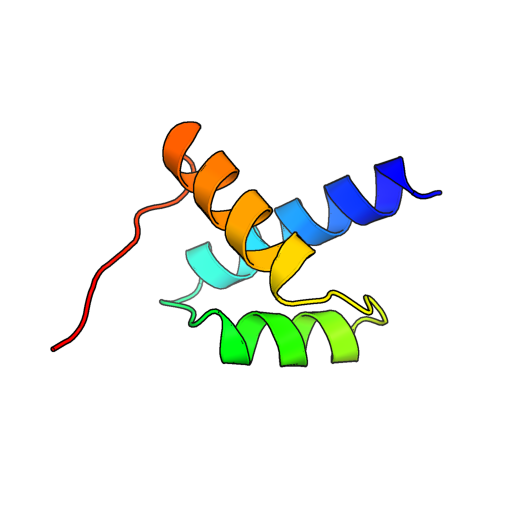Protein AF-A0A9X2YGJ9-F1 (afdb_monomer_lite)

Radius of gyration: 11.21 Å; chains: 1; bounding box: 23×21×38 Å

Organism: NCBI:txid318424

pLDDT: mean 93.22, std 4.92, range [66.38, 98.12]

Secondary structure (DSSP, 8-state):
-HHHHHHHHHHHHHHHHHHS---HHHHHHHHHHTT----HHHHHHHHHHHHHTTS-------

Foldseek 3Di:
DVVVLLVVLLVVVLVVVVVHPDDLVRSCVVCVVVVDNDDPVRSVVSVVVCVVVVSDDDDDDD

InterPro domains:
  IPR005149 Transcription regulator PadR, N-terminal [PF03551] (13-61)
  IPR036388 Winged helix-like DNA-binding domain superfamily [G3DSA:1.10.10.10] (1-62)
  IPR036390 Winged helix DNA-binding domain superfamily [SSF46785] (2-60)

Structure (mmCIF, N/CA/C/O backbone):
data_AF-A0A9X2YGJ9-F1
#
_entry.id   AF-A0A9X2YGJ9-F1
#
loop_
_atom_site.group_PDB
_atom_site.id
_atom_site.type_symbol
_atom_site.label_atom_id
_atom_site.label_alt_id
_atom_site.label_comp_id
_atom_site.label_asym_id
_atom_site.label_entity_id
_atom_site.label_seq_id
_atom_site.pdbx_PDB_ins_code
_atom_site.Cartn_x
_atom_site.Cartn_y
_atom_site.Cartn_z
_atom_site.occupancy
_atom_site.B_iso_or_equiv
_atom_site.auth_seq_id
_atom_site.auth_comp_id
_atom_site.auth_asym_id
_atom_site.auth_atom_id
_atom_site.pdbx_PDB_model_num
ATOM 1 N N . MET A 1 1 ? 5.960 1.597 -18.205 1.00 83.88 1 MET A N 1
ATOM 2 C CA . MET A 1 1 ? 6.284 0.661 -17.100 1.00 83.88 1 MET A CA 1
ATOM 3 C C . MET A 1 1 ? 6.046 1.255 -15.709 1.00 83.88 1 MET A C 1
ATOM 5 O O . MET A 1 1 ? 5.293 0.666 -14.951 1.00 83.88 1 MET A O 1
ATOM 9 N N . ARG A 1 2 ? 6.602 2.430 -15.363 1.00 86.00 2 ARG A N 1
ATOM 10 C CA . ARG A 1 2 ? 6.439 3.022 -14.012 1.00 86.00 2 ARG A CA 1
ATOM 11 C C . ARG A 1 2 ? 4.982 3.290 -13.604 1.00 86.00 2 ARG A C 1
ATOM 13 O O . ARG A 1 2 ? 4.619 3.077 -12.457 1.00 86.00 2 ARG A O 1
ATOM 20 N N . GLU A 1 3 ? 4.143 3.753 -14.529 1.00 90.94 3 GLU A N 1
ATOM 21 C CA . GLU A 1 3 ? 2.706 3.966 -14.275 1.00 90.94 3 GLU A CA 1
ATOM 22 C C . GLU A 1 3 ? 1.971 2.670 -13.956 1.00 90.94 3 GLU A C 1
ATOM 24 O O . GLU A 1 3 ? 1.212 2.618 -12.993 1.00 90.94 3 GLU A O 1
ATOM 29 N N . PHE A 1 4 ? 2.269 1.616 -14.716 1.00 92.69 4 PHE A N 1
ATOM 30 C CA . PHE A 1 4 ? 1.722 0.286 -14.487 1.00 92.69 4 PHE A CA 1
ATOM 31 C C . PHE A 1 4 ? 2.107 -0.242 -13.102 1.00 92.69 4 PHE A C 1
ATOM 33 O O . PHE A 1 4 ? 1.232 -0.652 -12.351 1.00 92.69 4 PHE A O 1
ATOM 40 N N . GLN A 1 5 ? 3.384 -0.133 -12.716 1.00 91.44 5 GLN A N 1
ATOM 41 C CA . GLN A 1 5 ? 3.840 -0.521 -11.376 1.00 91.44 5 GLN A CA 1
ATOM 42 C C . GLN A 1 5 ? 3.097 0.243 -10.273 1.00 91.44 5 GLN A C 1
ATOM 44 O O . GLN A 1 5 ? 2.640 -0.361 -9.310 1.00 91.44 5 GLN A O 1
ATOM 49 N N . ARG A 1 6 ? 2.898 1.560 -10.427 1.00 91.75 6 ARG A N 1
ATOM 50 C CA . ARG A 1 6 ? 2.119 2.353 -9.459 1.00 91.75 6 ARG A CA 1
ATOM 51 C C . ARG A 1 6 ? 0.659 1.911 -9.363 1.00 91.75 6 ARG A C 1
ATOM 53 O O . ARG A 1 6 ? 0.081 1.987 -8.282 1.00 91.75 6 ARG A O 1
ATOM 60 N N . GLY A 1 7 ? 0.050 1.514 -10.478 1.00 94.75 7 GLY A N 1
ATOM 61 C CA . GLY A 1 7 ? -1.301 0.953 -10.492 1.00 94.75 7 GLY A CA 1
ATOM 62 C C . GLY A 1 7 ? -1.354 -0.406 -9.796 1.00 94.75 7 GLY A C 1
ATOM 63 O O . GLY A 1 7 ? -2.176 -0.605 -8.906 1.00 94.75 7 GLY A O 1
ATOM 64 N N . ALA A 1 8 ? -0.424 -1.297 -10.139 1.00 95.25 8 ALA A N 1
ATOM 65 C CA . ALA A 1 8 ? -0.330 -2.637 -9.573 1.00 95.25 8 ALA A CA 1
ATOM 66 C C . ALA A 1 8 ? -0.109 -2.609 -8.054 1.00 95.25 8 ALA A C 1
ATOM 68 O O . ALA A 1 8 ? -0.806 -3.308 -7.330 1.00 95.25 8 ALA A O 1
ATOM 69 N N . VAL A 1 9 ? 0.777 -1.739 -7.561 1.00 95.19 9 VAL A N 1
ATOM 70 C CA . VAL A 1 9 ? 1.019 -1.547 -6.122 1.00 95.19 9 VAL A CA 1
ATOM 71 C C . VAL A 1 9 ? -0.253 -1.111 -5.398 1.00 95.19 9 VAL A C 1
ATOM 73 O O . VAL A 1 9 ? -0.594 -1.687 -4.370 1.00 95.19 9 VAL A O 1
ATOM 76 N N . ARG A 1 10 ? -0.986 -0.122 -5.933 1.00 96.19 10 ARG A N 1
ATOM 77 C CA . ARG A 1 10 ? -2.254 0.322 -5.328 1.00 96.19 10 ARG A CA 1
ATOM 78 C C . ARG A 1 10 ? -3.280 -0.804 -5.281 1.00 96.19 10 ARG A C 1
ATOM 80 O O . ARG A 1 10 ? -3.893 -1.008 -4.241 1.00 96.19 10 ARG A O 1
ATOM 87 N N . LEU A 1 11 ? -3.436 -1.539 -6.383 1.00 96.44 11 LEU A N 1
ATOM 88 C CA . LEU A 1 11 ? -4.340 -2.685 -6.445 1.00 96.44 11 LEU A CA 1
ATOM 89 C C . LEU A 1 11 ? -3.968 -3.744 -5.398 1.00 96.44 11 LEU A C 1
ATOM 91 O O . LEU A 1 11 ? -4.848 -4.264 -4.723 1.00 96.44 11 LEU A O 1
ATOM 95 N N . HIS A 1 12 ? -2.676 -4.026 -5.236 1.00 95.88 12 HIS A N 1
ATOM 96 C CA . HIS A 1 12 ? -2.180 -5.015 -4.284 1.00 95.88 12 HIS A CA 1
ATOM 97 C C . HIS A 1 12 ? -2.437 -4.600 -2.829 1.00 95.88 12 HIS A C 1
ATOM 99 O O . HIS A 1 12 ? -2.900 -5.409 -2.031 1.00 95.88 12 HIS A O 1
ATOM 105 N N . ILE A 1 13 ? -2.205 -3.324 -2.498 1.00 96.44 13 ILE A N 1
ATOM 106 C CA . ILE A 1 13 ? -2.518 -2.764 -1.175 1.00 96.44 13 ILE A CA 1
ATOM 107 C C . ILE A 1 13 ? -4.011 -2.922 -0.869 1.00 96.44 13 ILE A C 1
ATOM 109 O O . ILE A 1 13 ? -4.364 -3.424 0.193 1.00 96.44 13 ILE A O 1
ATOM 113 N N . LEU A 1 14 ? -4.882 -2.511 -1.797 1.00 97.19 14 LEU A N 1
ATOM 114 C CA . LEU A 1 14 ? -6.333 -2.583 -1.605 1.00 97.19 14 LEU A CA 1
ATOM 115 C C . LEU A 1 14 ? -6.828 -4.026 -1.494 1.00 97.19 14 LEU A C 1
ATOM 117 O O . LEU A 1 14 ? -7.697 -4.307 -0.678 1.00 97.19 14 LEU A O 1
ATOM 121 N N . HIS A 1 15 ? -6.266 -4.937 -2.290 1.00 96.62 15 HIS A N 1
ATOM 122 C CA . HIS A 1 15 ? -6.590 -6.355 -2.215 1.00 96.62 15 HIS A CA 1
ATOM 123 C C . HIS A 1 15 ? -6.326 -6.914 -0.814 1.00 96.62 15 HIS A C 1
ATOM 125 O O . HIS A 1 15 ? -7.231 -7.488 -0.218 1.00 96.62 15 HIS A O 1
ATOM 131 N N . HIS A 1 16 ? -5.126 -6.700 -0.269 1.00 95.75 16 HIS A N 1
ATOM 132 C CA . HIS A 1 16 ? -4.774 -7.228 1.051 1.00 95.75 16 HIS A CA 1
ATOM 133 C C . HIS A 1 16 ? -5.537 -6.543 2.181 1.00 95.75 16 HIS A C 1
ATOM 135 O O . HIS A 1 16 ? -6.054 -7.225 3.059 1.00 95.75 16 HIS A O 1
ATOM 141 N N . ALA A 1 17 ? -5.702 -5.219 2.115 1.00 95.94 17 ALA A N 1
ATOM 142 C CA . ALA A 1 17 ? -6.482 -4.472 3.103 1.00 95.94 17 ALA A CA 1
ATOM 143 C C . ALA A 1 17 ? -7.975 -4.861 3.127 1.00 95.94 17 ALA A C 1
ATOM 145 O O . ALA A 1 17 ? -8.648 -4.650 4.133 1.00 95.94 17 ALA A O 1
ATOM 146 N N . ALA A 1 18 ? -8.506 -5.412 2.029 1.00 95.50 18 ALA A N 1
ATOM 147 C CA . ALA A 1 18 ? -9.872 -5.931 1.970 1.00 95.50 18 ALA A CA 1
ATOM 148 C C . ALA A 1 18 ? -10.011 -7.341 2.570 1.00 95.50 18 ALA A C 1
ATOM 150 O O . ALA A 1 18 ?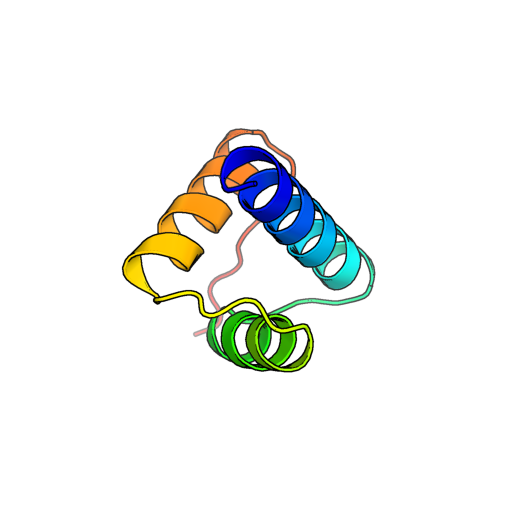 -11.120 -7.738 2.924 1.00 95.50 18 ALA A O 1
ATOM 151 N N . VAL A 1 19 ? -8.916 -8.101 2.662 1.00 93.31 19 VAL A N 1
ATOM 152 C CA . VAL A 1 19 ? -8.902 -9.440 3.269 1.00 93.31 19 VAL A CA 1
ATOM 153 C C . VAL A 1 19 ? -8.747 -9.330 4.784 1.00 93.31 19 VAL A C 1
ATOM 155 O O . VAL A 1 19 ? -9.517 -9.946 5.519 1.00 93.31 19 VAL A O 1
ATOM 158 N N . GLU A 1 20 ? -7.790 -8.528 5.254 1.00 90.25 20 GLU A N 1
ATOM 159 C CA . GLU A 1 20 ? -7.534 -8.315 6.679 1.00 90.25 20 GLU A CA 1
ATOM 160 C C . GLU A 1 20 ? -6.841 -6.973 6.963 1.00 90.25 20 GLU A C 1
ATOM 162 O O . GLU A 1 20 ? -6.399 -6.262 6.059 1.00 90.25 20 GLU A O 1
ATOM 167 N N . GLY A 1 21 ? -6.750 -6.607 8.245 1.00 89.50 21 GLY A N 1
ATOM 168 C CA . GLY A 1 21 ? -5.991 -5.433 8.669 1.00 89.50 21 GLY A CA 1
ATOM 169 C C . GLY A 1 21 ? -4.503 -5.613 8.366 1.00 89.50 21 GLY A C 1
ATOM 170 O O . GLY A 1 21 ? -3.889 -6.577 8.811 1.00 89.50 21 GLY A O 1
ATOM 171 N N . VAL A 1 22 ? -3.915 -4.666 7.634 1.00 92.19 22 VAL A N 1
ATOM 172 C CA . VAL A 1 22 ? -2.509 -4.720 7.212 1.00 92.19 22 VAL A CA 1
ATOM 173 C C . VAL A 1 22 ? -1.659 -3.661 7.909 1.00 92.19 22 VAL A C 1
ATOM 175 O O . VAL A 1 22 ? -2.108 -2.548 8.185 1.00 92.19 22 VAL A O 1
ATOM 178 N N . HIS A 1 23 ? -0.385 -3.981 8.138 1.00 92.56 23 H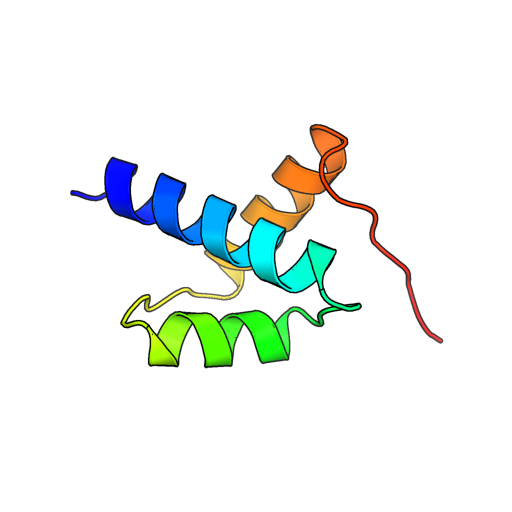IS A N 1
ATOM 179 C CA . HIS A 1 23 ? 0.611 -3.038 8.648 1.00 92.56 23 HIS A CA 1
ATOM 180 C C . HIS A 1 23 ? 1.590 -2.620 7.544 1.00 92.56 23 HIS A C 1
ATOM 182 O O . HIS A 1 23 ? 1.949 -3.419 6.680 1.00 92.56 23 HIS A O 1
ATOM 188 N N . GLY A 1 24 ? 2.075 -1.374 7.586 1.00 89.62 24 GLY A N 1
ATOM 189 C CA . GLY A 1 24 ? 2.988 -0.838 6.564 1.00 89.62 24 GLY A CA 1
ATOM 190 C C . GLY A 1 24 ? 4.292 -1.635 6.406 1.00 89.62 24 GLY A C 1
ATOM 191 O O . GLY A 1 24 ? 4.785 -1.794 5.290 1.00 89.62 24 GLY A O 1
ATOM 192 N N . ALA A 1 25 ? 4.823 -2.189 7.501 1.00 91.12 25 ALA A N 1
ATOM 193 C CA . ALA A 1 25 ? 5.991 -3.072 7.457 1.00 91.12 25 ALA A CA 1
ATOM 194 C C . ALA A 1 25 ? 5.695 -4.357 6.667 1.00 91.12 25 ALA A C 1
ATOM 196 O O . ALA A 1 25 ? 6.411 -4.674 5.721 1.00 91.12 25 ALA A O 1
ATOM 197 N N . TRP A 1 26 ? 4.578 -5.021 6.979 1.00 94.19 26 TRP A N 1
ATOM 198 C CA . TRP A 1 26 ? 4.141 -6.227 6.276 1.00 94.19 26 TRP A CA 1
ATOM 199 C C . TRP A 1 26 ? 3.885 -5.963 4.785 1.00 94.19 26 TRP A C 1
ATOM 201 O O . TRP A 1 26 ? 4.353 -6.714 3.936 1.00 94.19 26 TRP A O 1
ATOM 211 N N . LEU A 1 27 ? 3.234 -4.843 4.444 1.00 95.19 27 LEU A N 1
ATOM 212 C CA . LEU A 1 27 ? 3.018 -4.449 3.047 1.00 95.19 27 LEU A CA 1
ATOM 213 C C . LEU A 1 27 ? 4.331 -4.274 2.276 1.00 95.19 27 LEU A C 1
ATOM 215 O O . LEU A 1 27 ? 4.380 -4.580 1.088 1.00 95.19 27 LEU A O 1
ATOM 219 N N . THR A 1 28 ? 5.386 -3.780 2.929 1.00 94.06 28 THR A N 1
ATOM 220 C CA . THR A 1 28 ? 6.706 -3.619 2.300 1.00 94.06 28 THR A CA 1
ATOM 221 C C . THR A 1 28 ? 7.300 -4.978 1.935 1.00 94.06 28 THR A C 1
ATOM 223 O O . THR A 1 28 ? 7.745 -5.172 0.805 1.00 94.06 28 THR A O 1
ATOM 226 N N . GLU A 1 29 ? 7.264 -5.928 2.869 1.00 93.81 29 GLU A N 1
ATOM 227 C CA . GLU A 1 29 ? 7.760 -7.289 2.654 1.00 93.81 29 GLU A CA 1
ATOM 228 C C . GLU A 1 29 ? 6.944 -8.020 1.584 1.00 93.81 29 GLU A C 1
ATOM 230 O O . GLU A 1 29 ? 7.513 -8.621 0.671 1.00 93.81 29 GLU A O 1
ATOM 235 N N . GLU A 1 30 ? 5.616 -7.921 1.641 1.00 94.81 30 GLU A N 1
ATOM 236 C CA . GLU A 1 30 ? 4.734 -8.585 0.685 1.00 94.81 30 GLU A CA 1
ATOM 237 C C . GLU A 1 30 ? 4.921 -8.025 -0.730 1.00 94.81 30 GLU A C 1
ATOM 239 O O . GLU A 1 30 ? 5.120 -8.783 -1.677 1.00 94.81 30 GLU A O 1
ATOM 244 N N . LEU A 1 31 ? 4.971 -6.701 -0.896 1.00 94.62 31 LEU A N 1
ATOM 245 C CA . LEU A 1 31 ? 5.245 -6.080 -2.196 1.00 94.62 31 LEU A CA 1
ATOM 246 C C . LEU A 1 31 ? 6.618 -6.492 -2.756 1.00 94.62 31 LEU A C 1
ATOM 248 O O . LEU A 1 31 ? 6.722 -6.780 -3.952 1.00 94.62 31 LEU A O 1
ATOM 252 N N . ALA A 1 32 ? 7.645 -6.597 -1.907 1.00 94.12 32 ALA A N 1
ATOM 253 C CA . ALA A 1 32 ? 8.969 -7.064 -2.313 1.00 94.12 32 ALA A CA 1
ATOM 254 C C . ALA A 1 32 ? 8.950 -8.525 -2.799 1.00 94.12 32 ALA A C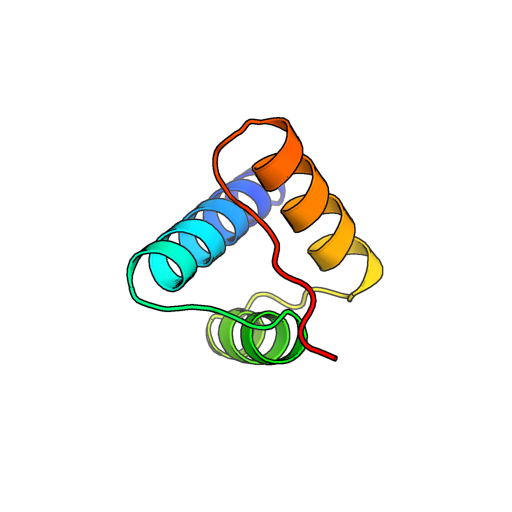 1
ATOM 256 O O . ALA A 1 32 ? 9.599 -8.840 -3.801 1.00 94.12 32 ALA A O 1
ATOM 257 N N . ARG A 1 33 ? 8.154 -9.406 -2.171 1.00 94.88 33 ARG A N 1
ATOM 258 C CA . ARG A 1 33 ? 7.956 -10.798 -2.633 1.00 94.88 33 ARG A CA 1
ATOM 259 C C . ARG A 1 33 ? 7.348 -10.878 -4.035 1.00 94.88 33 ARG A C 1
ATOM 261 O O . ARG A 1 33 ? 7.637 -11.827 -4.760 1.00 94.88 33 ARG A O 1
ATOM 268 N N . HIS A 1 34 ? 6.572 -9.871 -4.439 1.00 92.38 34 HIS A N 1
ATOM 269 C CA . HIS A 1 34 ? 6.007 -9.741 -5.791 1.00 92.38 34 HIS A CA 1
ATOM 270 C C . HIS A 1 34 ? 6.891 -8.929 -6.755 1.00 92.38 34 HIS A C 1
ATOM 272 O O . HIS A 1 34 ? 6.461 -8.593 -7.859 1.00 92.38 34 HIS A O 1
ATOM 278 N N . GLY A 1 35 ? 8.135 -8.623 -6.369 1.00 91.81 35 GLY A N 1
ATOM 279 C CA . GLY A 1 35 ? 9.115 -7.930 -7.211 1.00 91.81 35 GLY A CA 1
ATOM 280 C C . GLY A 1 35 ? 8.973 -6.405 -7.235 1.00 91.81 35 GLY A C 1
ATOM 281 O O . GLY A 1 35 ? 9.576 -5.749 -8.089 1.00 91.81 35 GLY A O 1
ATOM 282 N N . TYR A 1 36 ? 8.193 -5.825 -6.319 1.00 91.44 36 TYR A N 1
ATOM 283 C CA . TYR A 1 36 ? 8.075 -4.378 -6.158 1.00 91.44 36 TYR A CA 1
ATOM 284 C C . TYR A 1 36 ? 9.002 -3.893 -5.043 1.00 91.44 36 TYR A C 1
ATOM 286 O O . TYR A 1 36 ? 8.653 -3.940 -3.866 1.00 91.44 36 TYR A O 1
ATOM 294 N N . ASP A 1 37 ? 10.172 -3.378 -5.419 1.00 88.00 37 ASP A N 1
ATOM 295 C CA . ASP A 1 37 ? 11.054 -2.682 -4.480 1.00 88.00 37 ASP A CA 1
ATOM 296 C C . ASP A 1 37 ? 10.491 -1.283 -4.181 1.00 88.00 37 ASP A C 1
ATOM 298 O O . ASP A 1 37 ? 10.534 -0.372 -5.018 1.00 88.00 37 ASP A O 1
ATOM 302 N N . ILE A 1 38 ? 9.877 -1.138 -3.006 1.00 90.31 38 ILE A N 1
ATOM 303 C CA . ILE A 1 38 ? 9.241 0.093 -2.546 1.00 90.31 38 ILE A CA 1
ATOM 304 C C . ILE A 1 38 ? 9.866 0.543 -1.236 1.00 90.31 38 ILE A C 1
ATOM 306 O O . ILE A 1 38 ? 9.868 -0.162 -0.231 1.00 90.31 38 ILE A O 1
ATOM 310 N N . SER A 1 39 ? 10.329 1.790 -1.232 1.00 91.50 39 SER A N 1
ATOM 311 C CA . SER A 1 39 ? 10.803 2.435 -0.018 1.00 91.50 39 SER A CA 1
ATOM 312 C C . SER A 1 39 ? 9.635 2.904 0.861 1.00 91.50 39 SER A C 1
ATOM 314 O O . SER A 1 39 ? 8.572 3.271 0.340 1.00 91.50 39 SER A O 1
ATOM 316 N N . PRO A 1 40 ? 9.847 3.042 2.183 1.00 90.62 40 PRO A N 1
ATOM 317 C CA . PRO A 1 40 ? 8.895 3.701 3.078 1.00 90.62 40 PRO A CA 1
ATOM 318 C C . PRO A 1 40 ? 8.445 5.081 2.571 1.00 90.62 40 PRO A C 1
ATOM 320 O O . PRO A 1 40 ? 7.259 5.406 2.603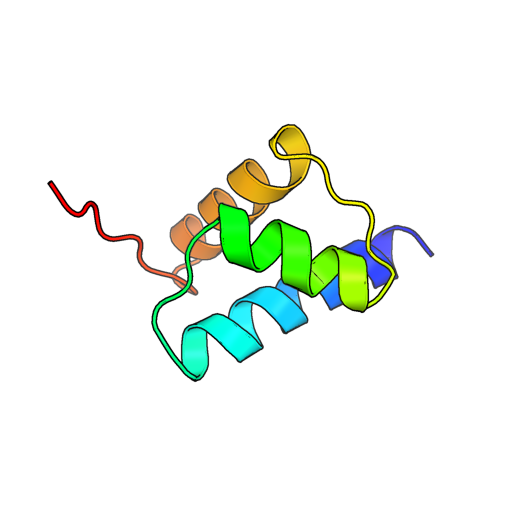 1.00 90.62 40 PRO A O 1
ATOM 323 N N . GLY A 1 41 ? 9.373 5.862 2.002 1.00 94.38 41 GLY A N 1
ATOM 324 C CA . GLY A 1 41 ? 9.090 7.178 1.417 1.00 94.38 41 GLY A CA 1
ATOM 325 C C . GLY A 1 41 ? 8.167 7.149 0.191 1.00 94.38 41 GLY A C 1
ATOM 326 O O . GLY A 1 41 ? 7.662 8.190 -0.212 1.00 94.38 41 GLY A O 1
ATOM 327 N N . THR A 1 42 ? 7.915 5.974 -0.392 1.00 92.88 42 THR A N 1
ATOM 328 C CA . THR A 1 42 ? 6.937 5.775 -1.474 1.00 92.88 42 THR A CA 1
ATOM 329 C C . THR A 1 42 ? 5.654 5.125 -0.961 1.00 92.88 42 THR A C 1
ATOM 331 O O . THR A 1 42 ? 4.555 5.501 -1.390 1.00 92.88 42 THR A O 1
ATOM 334 N N . LEU A 1 43 ? 5.781 4.171 -0.033 1.00 94.94 43 LEU A N 1
ATOM 335 C CA . LEU A 1 43 ? 4.656 3.430 0.527 1.00 94.94 43 LEU A CA 1
ATOM 336 C C . LEU A 1 43 ? 3.721 4.340 1.323 1.00 94.94 43 LEU A C 1
ATOM 338 O O . LEU A 1 43 ? 2.546 4.451 0.977 1.00 94.94 43 LEU A O 1
ATOM 342 N N . TYR A 1 44 ? 4.234 5.035 2.341 1.00 95.19 44 TYR A N 1
ATOM 343 C CA . TYR A 1 44 ? 3.392 5.822 3.246 1.00 95.19 44 TYR A CA 1
ATOM 344 C C . TYR A 1 44 ? 2.633 6.947 2.529 1.00 95.19 44 TYR A C 1
ATOM 346 O O . TYR A 1 44 ? 1.419 7.041 2.708 1.00 95.19 44 TYR A O 1
ATOM 354 N N . PRO A 1 45 ? 3.242 7.727 1.610 1.00 96.50 45 PRO A N 1
ATOM 355 C CA . PRO A 1 45 ? 2.476 8.684 0.810 1.00 96.50 45 PRO A CA 1
ATOM 356 C C . PRO A 1 45 ? 1.411 8.042 -0.088 1.00 96.50 45 PRO A C 1
ATOM 358 O O . PRO A 1 45 ? 0.442 8.697 -0.462 1.00 96.50 45 PRO A O 1
ATOM 361 N N . THR A 1 46 ? 1.582 6.778 -0.485 1.00 95.94 46 THR A N 1
ATOM 362 C CA . THR A 1 46 ? 0.564 6.046 -1.251 1.00 95.94 46 THR A CA 1
ATOM 363 C C . THR A 1 46 ? -0.600 5.627 -0.363 1.00 95.94 46 THR A C 1
ATOM 365 O O . THR A 1 46 ? -1.738 5.837 -0.769 1.00 95.94 46 THR A O 1
ATOM 368 N N . LEU A 1 47 ? -0.327 5.132 0.846 1.00 96.50 47 LEU A N 1
ATOM 369 C CA . LEU A 1 47 ? -1.354 4.809 1.839 1.00 96.50 47 LEU A CA 1
ATOM 370 C C . LEU A 1 47 ? -2.167 6.048 2.230 1.00 96.50 47 LEU A C 1
ATOM 372 O O . LEU A 1 47 ? -3.389 6.007 2.155 1.00 96.50 47 LEU A O 1
ATOM 376 N N . HIS A 1 48 ? -1.505 7.175 2.515 1.00 96.75 48 HIS A N 1
ATOM 377 C CA . HIS A 1 48 ? -2.188 8.434 2.834 1.00 96.75 48 HIS A CA 1
ATOM 378 C C . HIS A 1 48 ? -3.090 8.935 1.704 1.00 96.75 48 HIS A C 1
ATOM 380 O O . HIS A 1 48 ? -4.163 9.463 1.970 1.00 96.75 48 HIS A O 1
ATOM 386 N N . ARG A 1 49 ? -2.686 8.767 0.437 1.00 97.38 49 ARG A N 1
ATOM 387 C CA . ARG A 1 49 ? -3.558 9.105 -0.699 1.00 97.38 49 ARG A CA 1
ATOM 388 C C . ARG A 1 49 ? -4.773 8.191 -0.775 1.00 97.38 49 ARG A C 1
ATOM 390 O O . ARG A 1 49 ? -5.870 8.691 -0.936 1.00 97.38 49 ARG A O 1
ATOM 397 N N . LEU A 1 50 ? -4.584 6.879 -0.637 1.00 97.62 50 LEU A N 1
ATOM 398 C CA . LEU A 1 50 ? -5.697 5.927 -0.670 1.00 97.62 50 LEU A CA 1
ATOM 399 C C . LEU A 1 50 ? -6.694 6.175 0.472 1.00 97.62 50 LEU A C 1
ATOM 401 O O . LEU A 1 50 ? -7.895 6.041 0.272 1.00 97.62 50 LEU A O 1
ATOM 405 N N . GLU A 1 51 ? -6.209 6.572 1.646 1.00 97.69 51 GLU A N 1
ATOM 406 C CA . GLU A 1 51 ? -7.055 7.000 2.761 1.00 97.69 51 GLU A CA 1
ATOM 407 C C . GLU A 1 51 ? -7.778 8.324 2.466 1.00 97.69 51 GLU A C 1
ATOM 409 O O . GLU A 1 51 ? -8.989 8.410 2.652 1.00 97.69 51 GLU A O 1
ATOM 414 N N . ALA A 1 52 ? -7.079 9.333 1.933 1.00 98.12 52 ALA A N 1
ATOM 415 C CA . ALA A 1 52 ? -7.687 10.603 1.526 1.00 98.12 52 ALA A CA 1
ATOM 416 C C . ALA A 1 52 ? -8.739 10.437 0.411 1.00 98.12 52 ALA A C 1
ATOM 418 O O . ALA A 1 52 ? -9.724 11.172 0.380 1.00 98.12 52 ALA A O 1
ATOM 419 N N . ASP A 1 53 ? -8.553 9.448 -0.466 1.00 97.94 53 ASP A N 1
ATOM 420 C CA . ASP A 1 53 ? -9.499 9.064 -1.517 1.00 97.94 53 ASP A CA 1
ATOM 421 C C . ASP A 1 53 ? -10.686 8.234 -0.968 1.00 97.94 53 ASP A C 1
ATOM 423 O O . ASP A 1 53 ? -11.579 7.855 -1.726 1.00 97.94 53 ASP A O 1
ATOM 427 N N . GLY A 1 54 ? -10.713 7.930 0.337 1.00 97.81 54 GLY A N 1
ATOM 428 C CA . GLY A 1 54 ? -11.774 7.157 0.994 1.00 97.81 54 GLY A CA 1
ATOM 429 C C . GLY A 1 54 ? -11.726 5.650 0.722 1.00 97.81 54 GLY A C 1
ATOM 430 O O . GLY A 1 54 ? -12.706 4.951 0.971 1.00 97.81 54 GLY A O 1
ATOM 431 N N . LEU A 1 55 ? -10.609 5.141 0.198 1.00 97.75 55 LEU A N 1
ATOM 432 C CA . LEU A 1 55 ? -10.426 3.727 -0.150 1.00 97.75 55 LEU A CA 1
ATOM 433 C C . LEU A 1 55 ? -9.819 2.904 0.990 1.00 97.75 55 LEU A C 1
ATOM 435 O O . LEU A 1 55 ? -9.898 1.679 0.970 1.00 97.75 55 LEU A O 1
ATOM 439 N N . LEU A 1 56 ? -9.197 3.568 1.964 1.00 97.19 56 LEU A N 1
ATOM 440 C CA . LEU A 1 56 ? -8.648 2.962 3.173 1.00 97.19 56 LEU A CA 1
ATOM 441 C C . LEU A 1 56 ? -9.066 3.769 4.402 1.00 97.19 56 LEU A C 1
ATOM 443 O O . LEU A 1 56 ? -9.450 4.931 4.313 1.00 97.19 56 LEU A O 1
ATOM 447 N N . THR A 1 57 ? -8.943 3.153 5.570 1.00 96.06 57 THR A N 1
ATOM 448 C CA . THR A 1 57 ? -9.009 3.833 6.864 1.00 96.06 57 THR A CA 1
ATOM 449 C C . THR A 1 57 ? -7.865 3.306 7.709 1.00 96.06 57 THR A C 1
ATOM 451 O O . THR A 1 57 ? -7.680 2.092 7.807 1.00 96.06 57 THR A O 1
ATOM 454 N N . SER A 1 58 ? -7.079 4.202 8.295 1.00 94.12 58 SER A N 1
ATOM 455 C CA . SER A 1 58 ? -6.036 3.827 9.241 1.00 94.12 58 SER A CA 1
ATOM 456 C C . SER A 1 58 ? -6.590 3.736 10.663 1.00 94.12 58 SER A C 1
ATOM 458 O O . SER A 1 58 ? -7.543 4.419 11.041 1.00 94.12 58 SER A O 1
ATOM 460 N N . GLN A 1 59 ? -5.985 2.869 11.470 1.00 91.88 59 GLN A N 1
ATOM 461 C CA . GLN A 1 59 ? -6.218 2.817 12.908 1.00 91.88 59 GLN A CA 1
ATOM 462 C C . GLN A 1 59 ? -4.876 2.834 13.627 1.00 91.88 59 GLN A C 1
ATOM 464 O O . GLN A 1 59 ? -3.942 2.134 13.234 1.00 91.88 59 GLN A O 1
ATOM 469 N N . GLN A 1 60 ? -4.785 3.635 14.686 1.00 88.75 60 GLN A N 1
ATOM 470 C CA . GLN A 1 60 ? -3.621 3.653 15.560 1.00 88.75 60 GLN A CA 1
ATOM 471 C C . GLN A 1 60 ? -3.878 2.701 16.729 1.00 88.75 60 GLN A C 1
ATOM 473 O O . GLN A 1 60 ? -4.794 2.924 17.519 1.00 88.75 60 GLN A O 1
ATOM 478 N N . GLN A 1 61 ? -3.075 1.644 16.835 1.00 79.44 61 GLN A N 1
ATOM 479 C CA . GLN A 1 61 ? -3.036 0.804 18.031 1.00 79.44 61 GLN A CA 1
ATOM 480 C C . GLN A 1 61 ? -1.954 1.343 18.971 1.00 79.44 61 GLN A C 1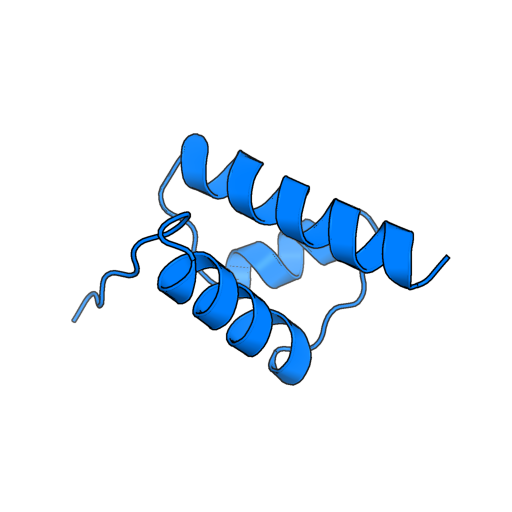
ATOM 482 O O . GLN A 1 61 ? -0.826 1.582 18.539 1.00 79.44 61 GLN A O 1
ATOM 487 N N . VAL A 1 62 ? -2.343 1.588 20.225 1.00 66.38 62 VAL A N 1
ATOM 488 C CA . VAL A 1 62 ? -1.489 2.067 21.326 1.00 66.38 62 VAL A CA 1
ATOM 489 C C . VAL A 1 62 ? -1.173 0.903 22.250 1.00 66.38 62 VAL A C 1
ATOM 491 O O . VAL A 1 62 ? -2.102 0.093 22.476 1.00 66.38 62 VAL A O 1
#

Sequence (62 aa):
MREFQRGAVRLHILHHAAVEGVHGAWLTEELARHGYDISPGTLYPTLHRLEADGLLTSQQQV